Protein AF-A0A132BDP1-F1 (afdb_monomer)

Radius of gyration: 21.37 Å; Cα contacts (8 Å, |Δi|>4): 222; chains: 1; bounding box: 38×37×86 Å

Secondary structure (DSSP, 8-state):
-----------PPPPPP-S------EEETTTTEEEBTTEEE-TTT--EEE--S-EEE---SEEEEEEETT--TTT---EEEEEESS-HHHHHHHHHHHHHHTTPPEEEEEEETTEEEEEE-S--PPPTTS--HHHHHHHHHHHGGGS--

pLDDT: mean 75.73, std 18.81, range [32.19, 97.38]

Nearest PDB structures (foldseek):
  1kh0-assembly2_B  TM=3.864E-01  e=4.974E-01  Finegoldia magna ATCC 29328
  3kq4-assembly1_A  TM=3.105E-01  e=1.480E+00  Homo sapiens
  2pmv-assembly3_C  TM=3.217E-01  e=2.997E+00  Homo sapiens
  4nf5-assembly1_B  TM=2.780E-01  e=1.578E+00  Rattus norvegicus
  5vii-assembly1_B  TM=3.632E-01  e=6.472E+00  Rattus norvegicus

Solvent-accessible surface area (backbone atoms only — not comparable to full-atom values): 9223 Å² 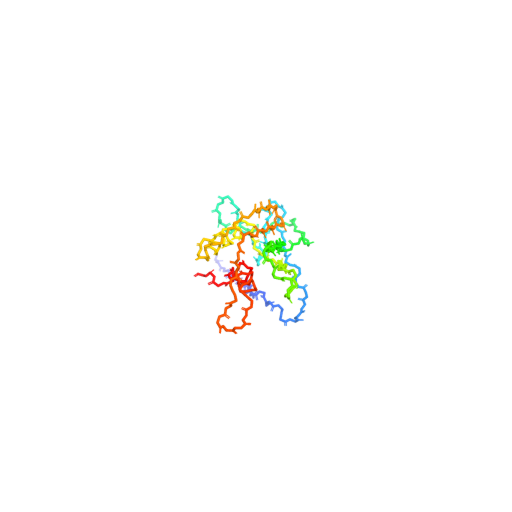total; per-residue (Å²): 134,87,89,86,82,83,82,78,80,79,81,72,76,80,78,79,81,85,75,82,68,87,75,74,42,40,28,31,64,89,72,72,32,62,39,57,98,60,24,27,60,37,87,88,77,70,45,81,39,76,52,66,92,62,60,48,85,66,75,54,38,27,37,39,39,39,36,41,74,59,44,51,88,88,80,46,81,44,68,46,77,51,70,40,76,54,60,53,67,60,50,51,51,49,33,52,49,47,34,61,76,71,68,58,43,78,71,44,77,49,78,49,92,53,34,39,39,40,32,31,61,47,84,61,63,70,40,97,86,77,46,55,27,57,60,54,52,52,44,44,48,68,56,46,71,79,71,75,126

Organism: Mollisia scopiformis (NCBI:txid149040)

Structure (mmCIF, N/CA/C/O backbone):
data_AF-A0A132BDP1-F1
#
_entry.id   AF-A0A132BDP1-F1
#
loop_
_atom_site.group_PDB
_atom_site.id
_atom_site.type_symbol
_atom_site.label_atom_id
_atom_site.label_alt_id
_atom_site.label_comp_id
_atom_site.label_asym_id
_atom_site.label_entity_id
_atom_site.label_seq_id
_atom_site.pdbx_PDB_ins_code
_atom_site.Cartn_x
_atom_site.Cartn_y
_atom_site.Cartn_z
_atom_site.occupancy
_atom_site.B_iso_or_equiv
_atom_site.auth_seq_id
_atom_site.auth_comp_id
_atom_site.auth_asym_id
_atom_site.auth_atom_id
_atom_site.pdbx_PDB_model_num
ATOM 1 N N . MET A 1 1 ? -15.227 -22.737 60.871 1.00 37.72 1 MET A N 1
ATOM 2 C CA . MET A 1 1 ? -14.263 -23.673 60.256 1.00 37.72 1 MET A CA 1
ATOM 3 C C . MET A 1 1 ? -14.575 -23.734 58.775 1.00 37.72 1 MET A C 1
ATOM 5 O O . MET A 1 1 ? -15.740 -23.875 58.430 1.00 37.72 1 MET A O 1
ATOM 9 N N . ALA A 1 2 ? -13.558 -23.472 57.960 1.00 37.78 2 ALA A N 1
ATOM 10 C CA . ALA A 1 2 ? -13.594 -23.417 56.503 1.00 37.78 2 ALA A CA 1
ATOM 11 C C . ALA A 1 2 ? -13.892 -24.797 55.884 1.00 37.78 2 ALA A C 1
ATOM 13 O O . ALA A 1 2 ? -13.577 -25.799 56.516 1.00 37.78 2 ALA A O 1
ATOM 14 N N . ASP A 1 3 ? -14.432 -24.853 54.661 1.00 32.19 3 ASP A N 1
ATOM 15 C CA . ASP A 1 3 ? -13.565 -25.141 53.512 1.00 32.19 3 ASP A CA 1
ATOM 16 C C . ASP A 1 3 ? -14.209 -24.800 52.159 1.00 32.19 3 ASP A C 1
ATOM 18 O O . ASP A 1 3 ? -15.418 -24.906 51.957 1.00 32.19 3 ASP A O 1
ATOM 22 N N . ILE A 1 4 ? -13.352 -24.343 51.252 1.00 41.50 4 ILE A N 1
ATOM 23 C CA . ILE A 1 4 ? -13.620 -23.849 49.904 1.00 41.50 4 ILE A CA 1
ATOM 24 C C . ILE A 1 4 ? -13.246 -24.975 48.940 1.00 41.50 4 ILE A C 1
ATOM 26 O O . ILE A 1 4 ? -12.106 -25.423 48.953 1.00 41.50 4 ILE A O 1
ATOM 30 N N . SER A 1 5 ? -14.131 -25.373 48.024 1.00 39.84 5 SER A N 1
ATOM 31 C CA . SER A 1 5 ? -13.691 -26.06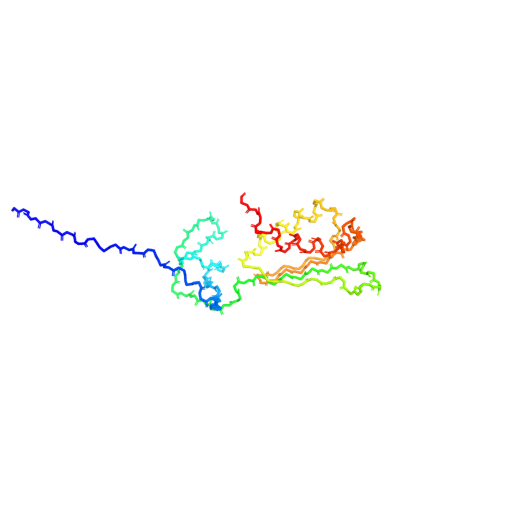2 46.803 1.00 39.84 5 SER A CA 1
ATOM 32 C C . SER A 1 5 ? -14.199 -25.314 45.575 1.00 39.84 5 SER A C 1
ATOM 34 O O . SER A 1 5 ? -15.338 -25.432 45.138 1.00 39.84 5 SER A O 1
ATOM 36 N N . LYS A 1 6 ? -13.307 -24.467 45.052 1.00 37.38 6 LYS A N 1
ATOM 37 C CA . LYS A 1 6 ? -13.398 -23.866 43.724 1.00 37.38 6 LYS A CA 1
ATOM 38 C C . LYS A 1 6 ? -13.198 -24.980 42.700 1.00 37.38 6 LYS A C 1
ATOM 40 O O . LYS A 1 6 ? -12.114 -25.554 42.636 1.00 37.38 6 LYS A O 1
ATOM 45 N N . THR A 1 7 ? -14.206 -25.263 41.888 1.00 34.66 7 THR A N 1
ATOM 46 C CA . THR A 1 7 ? -14.024 -26.043 40.662 1.00 34.66 7 THR A CA 1
ATOM 47 C C . THR A 1 7 ? -13.576 -25.067 39.579 1.00 34.66 7 THR A C 1
ATOM 49 O O . THR A 1 7 ? -14.329 -24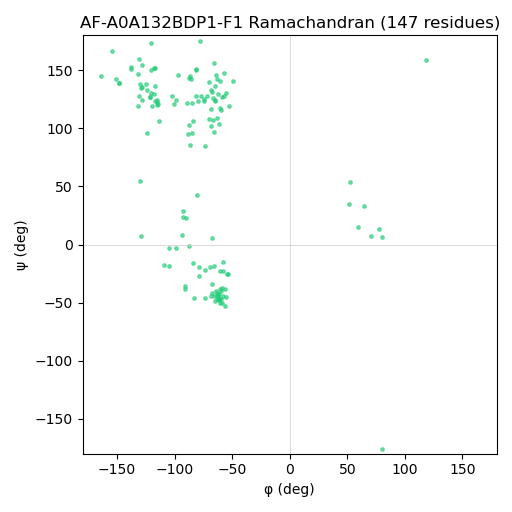.200 39.148 1.00 34.66 7 THR A O 1
ATOM 52 N N . SER A 1 8 ? -12.296 -25.133 39.226 1.00 34.59 8 SER A N 1
ATOM 53 C CA . SER A 1 8 ? -11.692 -24.336 38.165 1.00 34.59 8 SER A CA 1
ATOM 54 C C . SER A 1 8 ? -12.205 -24.817 36.810 1.00 34.59 8 SER A C 1
ATOM 56 O O . SER A 1 8 ? -11.817 -25.893 36.350 1.00 34.59 8 SER A O 1
ATOM 58 N N . GLU A 1 9 ? -13.058 -24.027 36.162 1.00 35.25 9 GLU A N 1
ATOM 59 C CA . GLU A 1 9 ? -13.350 -24.194 34.742 1.00 35.25 9 GLU A CA 1
ATOM 60 C C . GLU A 1 9 ? -12.090 -23.863 33.938 1.00 35.25 9 GLU A C 1
ATOM 62 O O . GLU A 1 9 ? -11.652 -22.716 33.831 1.00 35.25 9 GLU A O 1
ATOM 67 N N . SER A 1 10 ? -11.477 -24.916 33.403 1.00 33.78 10 SER A N 1
ATOM 68 C CA . SER A 1 10 ? -10.436 -24.836 32.390 1.00 33.78 10 SER A CA 1
ATOM 69 C C . SER A 1 10 ? -11.019 -24.171 31.141 1.00 33.78 10 SER A C 1
ATOM 71 O O . SER A 1 10 ? -11.782 -24.788 30.394 1.00 33.78 10 SER A O 1
ATOM 73 N N . LYS A 1 11 ? -10.680 -22.897 30.917 1.00 39.44 11 LYS A N 1
ATOM 74 C CA . LYS A 1 11 ? -10.889 -22.225 29.632 1.00 39.44 11 LYS A CA 1
ATOM 75 C C . LYS A 1 11 ? -9.982 -22.897 28.601 1.00 39.44 11 LYS A C 1
ATOM 77 O O . LYS A 1 11 ? -8.802 -22.573 28.506 1.00 39.44 11 LYS A O 1
ATOM 82 N N . ASN A 1 12 ? -10.536 -23.838 27.842 1.00 35.91 12 ASN A N 1
ATOM 83 C CA . ASN A 1 12 ? -9.915 -24.288 26.601 1.00 35.91 12 ASN A CA 1
ATOM 84 C C . ASN A 1 12 ? -9.736 -23.065 25.683 1.00 35.91 12 ASN A C 1
ATOM 86 O O . ASN A 1 12 ? -10.724 -22.362 25.451 1.00 35.91 12 ASN A O 1
ATOM 90 N N . PRO A 1 13 ? -8.533 -22.795 25.144 1.00 38.78 13 PRO A N 1
ATOM 91 C CA . PRO A 1 13 ? -8.396 -21.809 24.084 1.00 38.78 13 PRO A CA 1
ATOM 92 C C . PRO A 1 13 ? -9.211 -22.299 22.884 1.00 38.78 13 PRO A C 1
ATOM 94 O O . PRO A 1 13 ? -9.134 -23.472 22.505 1.00 38.78 13 PRO A O 1
ATOM 97 N N . ALA A 1 14 ? -10.055 -21.419 22.344 1.00 42.19 14 ALA A N 1
ATOM 98 C CA . ALA A 1 14 ? -10.897 -21.719 21.199 1.00 42.19 14 ALA A CA 1
ATOM 99 C C . ALA A 1 14 ? -10.025 -22.275 20.063 1.00 42.19 14 ALA A C 1
ATOM 101 O O . ALA A 1 14 ? -9.094 -21.621 19.597 1.00 42.19 14 ALA A O 1
ATOM 102 N N . LYS A 1 15 ? -10.299 -23.516 19.646 1.00 39.41 15 LYS A N 1
ATOM 103 C CA . LYS A 1 15 ? -9.699 -24.094 18.443 1.00 39.41 15 LYS A CA 1
ATOM 104 C C . LYS A 1 15 ? -10.112 -23.227 17.260 1.00 39.41 15 LYS A C 1
ATOM 106 O O . LYS A 1 15 ? -11.301 -23.161 16.962 1.00 39.41 15 LYS A O 1
ATOM 111 N N . VAL A 1 16 ? -9.139 -22.616 16.591 1.00 47.78 16 VAL A N 1
ATOM 112 C CA . VAL A 1 16 ? -9.336 -22.000 15.276 1.00 47.78 16 VAL A CA 1
ATOM 113 C C . VAL A 1 16 ? -9.797 -23.110 14.319 1.00 47.78 16 VAL A C 1
ATOM 115 O O . VAL A 1 16 ? -9.056 -24.083 14.141 1.00 47.78 16 VAL A O 1
ATOM 118 N N . PRO A 1 17 ? -11.021 -23.054 13.762 1.00 44.62 17 PRO A N 1
ATOM 119 C CA . PRO A 1 17 ? -11.490 -24.056 12.814 1.00 44.62 17 PRO A CA 1
ATOM 120 C C . PRO A 1 17 ? -10.640 -23.991 11.541 1.00 44.62 17 PRO A C 1
ATOM 122 O O . PRO A 1 17 ? -10.503 -22.944 10.923 1.00 44.62 17 PRO A O 1
ATOM 125 N N . THR A 1 18 ? -10.036 -25.111 11.151 1.00 49.59 18 THR A N 1
ATOM 126 C CA . THR A 1 18 ? -9.213 -25.247 9.936 1.00 49.59 18 THR A CA 1
ATOM 127 C C . THR A 1 18 ? -10.033 -25.722 8.729 1.00 49.59 18 THR A C 1
ATOM 129 O O . THR A 1 18 ? -9.494 -26.323 7.802 1.00 49.59 18 THR A O 1
ATOM 132 N N . ASP A 1 19 ? -11.349 -25.493 8.727 1.00 44.31 19 ASP A N 1
ATOM 133 C CA . ASP A 1 19 ? -12.312 -26.110 7.804 1.00 44.31 19 ASP A CA 1
ATOM 134 C C . ASP A 1 19 ? -12.539 -25.325 6.503 1.00 44.31 19 ASP A C 1
ATOM 136 O O . ASP A 1 19 ? -13.575 -25.476 5.860 1.00 44.31 19 ASP A O 1
ATOM 140 N N . GLY A 1 20 ? -11.584 -24.483 6.095 1.00 45.53 20 GLY A N 1
ATOM 141 C CA . GLY A 1 20 ? -11.674 -23.730 4.839 1.00 45.53 20 GLY A CA 1
ATOM 142 C C . GLY A 1 20 ? -12.899 -22.810 4.744 1.00 45.53 20 GLY A C 1
ATOM 143 O O . GLY A 1 20 ? -13.243 -22.371 3.645 1.00 45.53 20 GLY A O 1
ATOM 144 N N . SER A 1 21 ? -13.571 -22.531 5.865 1.00 42.41 21 SER A N 1
ATOM 145 C CA . SER A 1 21 ? -14.712 -21.629 5.914 1.00 42.41 21 SER A CA 1
ATOM 146 C C . SER A 1 21 ? -14.261 -20.182 5.688 1.00 42.41 21 SER A C 1
ATOM 148 O O . SER A 1 21 ? -13.199 -19.739 6.130 1.00 42.41 21 SER A O 1
ATOM 150 N N . PHE A 1 22 ? -15.060 -19.428 4.931 1.00 44.31 22 PHE A N 1
ATOM 151 C CA . PHE A 1 22 ? -14.807 -18.014 4.678 1.00 44.31 22 PHE A CA 1
ATOM 152 C C . PHE A 1 22 ? -14.997 -17.222 5.977 1.00 44.31 22 PHE A C 1
ATOM 154 O O . PHE A 1 22 ? -16.121 -16.940 6.393 1.00 44.31 22 PHE A O 1
ATOM 161 N N . HIS A 1 23 ? -13.892 -16.854 6.621 1.00 50.44 23 HIS A N 1
ATOM 162 C CA . HIS A 1 23 ? -13.896 -15.931 7.747 1.00 50.44 23 HIS A CA 1
ATOM 163 C C . HIS A 1 23 ? -13.875 -14.496 7.220 1.00 50.44 23 HIS A C 1
ATOM 165 O O . HIS A 1 23 ? -12.814 -13.941 6.929 1.00 50.44 23 HIS A O 1
ATOM 171 N N . SER A 1 24 ? -15.046 -13.864 7.100 1.00 54.69 24 SER A N 1
ATOM 172 C CA . SER A 1 24 ? -15.078 -12.405 7.016 1.00 54.69 24 SER A CA 1
ATOM 173 C C . SER A 1 24 ? -14.532 -11.872 8.339 1.00 54.69 24 SER A C 1
ATOM 175 O O . SER A 1 24 ? -15.189 -12.032 9.368 1.00 54.69 24 SER A O 1
ATOM 177 N N . GLY A 1 25 ? -13.322 -11.307 8.326 1.00 61.88 25 GLY A N 1
ATOM 178 C CA . GLY A 1 25 ? -12.731 -10.698 9.516 1.00 61.88 25 GLY A CA 1
ATOM 179 C C . GLY A 1 25 ? -13.719 -9.742 10.186 1.00 61.88 25 GLY A C 1
ATOM 180 O O . GLY A 1 25 ? -14.487 -9.048 9.514 1.00 61.88 25 GLY A O 1
ATOM 181 N N . VAL A 1 26 ? -13.728 -9.755 11.511 1.00 73.94 26 VAL A N 1
ATOM 182 C CA . VAL A 1 26 ? -14.642 -8.953 12.322 1.00 73.94 26 VAL A CA 1
ATOM 183 C C . VAL A 1 26 ? -14.009 -7.583 12.561 1.00 73.94 26 VAL A C 1
ATOM 185 O O . VAL A 1 26 ? -12.790 -7.500 12.670 1.00 73.94 26 VAL A O 1
ATOM 188 N N . TRP A 1 27 ? -14.793 -6.506 12.588 1.00 73.75 27 TRP A N 1
ATOM 189 C CA . TRP A 1 27 ? -14.289 -5.139 12.775 1.00 73.75 27 TRP A CA 1
ATOM 190 C C . TRP A 1 27 ? -14.964 -4.448 13.952 1.00 73.75 27 TRP A C 1
ATOM 192 O O . TRP A 1 27 ? -16.179 -4.550 14.109 1.00 73.75 27 TRP A O 1
ATOM 202 N N . ASP A 1 28 ? -14.170 -3.730 14.746 1.00 76.75 28 ASP A N 1
ATOM 203 C CA . ASP A 1 28 ? -14.669 -2.879 15.821 1.00 76.75 28 ASP A CA 1
ATOM 204 C C . ASP A 1 28 ? -15.160 -1.560 15.218 1.00 76.75 28 ASP A C 1
ATOM 206 O O . ASP A 1 28 ? -14.421 -0.877 14.495 1.00 76.75 28 ASP A O 1
ATOM 210 N N . TYR A 1 29 ? -16.426 -1.227 15.481 1.00 70.12 29 TYR A N 1
ATOM 211 C CA . TYR A 1 29 ? -17.084 -0.077 14.870 1.00 70.12 29 TYR A CA 1
ATOM 212 C C . TYR A 1 29 ? -16.512 1.266 15.325 1.00 70.12 29 TYR A C 1
ATOM 214 O O . TYR A 1 29 ? -16.312 2.164 14.501 1.00 70.12 29 TYR A O 1
ATOM 222 N N . GLU A 1 30 ? -16.225 1.404 16.618 1.00 76.00 30 GLU A N 1
ATOM 223 C CA . GLU A 1 30 ? -15.741 2.660 17.193 1.00 76.00 30 GLU A CA 1
ATOM 224 C C . GLU A 1 30 ? -14.284 2.902 16.797 1.00 76.00 30 GLU A C 1
ATOM 226 O O . GLU A 1 30 ? -13.923 3.996 16.356 1.00 76.00 30 GLU A O 1
ATOM 231 N N . ALA A 1 31 ? -13.452 1.868 16.914 1.00 74.25 31 ALA A N 1
ATOM 232 C CA . ALA A 1 31 ? -12.028 1.973 16.645 1.00 74.25 31 ALA A CA 1
ATOM 233 C C . ALA A 1 31 ? -11.691 1.945 15.154 1.00 74.25 31 ALA A C 1
ATOM 235 O O . ALA A 1 31 ? -10.608 2.392 14.775 1.00 74.25 31 ALA A O 1
ATOM 236 N N . LYS A 1 32 ? -12.599 1.441 14.303 1.00 71.69 32 LYS A N 1
ATOM 237 C CA . LYS A 1 32 ? -12.355 1.215 12.869 1.00 71.69 32 LYS A CA 1
ATOM 238 C C . LYS A 1 32 ? -11.087 0.385 12.676 1.00 71.69 32 LYS A C 1
ATOM 240 O O . LYS A 1 32 ? -10.143 0.793 11.986 1.00 71.69 32 LYS A O 1
ATOM 245 N N . ARG A 1 33 ? -11.051 -0.767 13.344 1.00 73.25 33 ARG A N 1
ATOM 246 C CA . ARG A 1 33 ? -9.912 -1.687 13.337 1.00 73.25 33 ARG A CA 1
ATOM 247 C C . ARG A 1 33 ? -10.379 -3.136 13.224 1.00 73.25 33 ARG A C 1
ATOM 249 O O . ARG A 1 33 ? -11.480 -3.456 13.682 1.00 73.25 33 ARG A O 1
ATOM 256 N N . PRO A 1 34 ? -9.553 -4.014 12.630 1.00 73.19 34 PRO A N 1
ATOM 257 C CA . PRO A 1 34 ? -9.823 -5.440 12.645 1.00 73.19 34 PRO A CA 1
ATOM 258 C C . PRO A 1 34 ? -9.800 -5.969 14.081 1.00 73.19 34 PRO A C 1
ATOM 260 O O . PRO A 1 34 ? -8.979 -5.561 14.902 1.00 73.19 34 PRO A O 1
ATOM 263 N N . VAL A 1 35 ? -10.706 -6.900 14.355 1.00 76.06 35 VAL A N 1
ATOM 264 C CA . VAL A 1 35 ? -10.805 -7.642 15.605 1.00 76.06 35 VAL A CA 1
ATOM 265 C C . VAL A 1 35 ? -10.189 -9.018 15.392 1.00 76.06 35 VAL A C 1
ATOM 267 O O . VAL A 1 35 ? -10.645 -9.788 14.545 1.00 76.06 35 VAL A O 1
ATOM 270 N N . VAL A 1 36 ? -9.168 -9.332 16.183 1.00 72.94 36 VAL A N 1
ATOM 271 C CA . VAL A 1 36 ? -8.479 -10.627 16.218 1.00 72.94 36 VAL A CA 1
ATOM 272 C C . VAL A 1 36 ? -8.600 -11.173 17.637 1.00 72.94 36 VAL A C 1
ATOM 274 O O . VAL A 1 36 ? -8.322 -10.462 18.599 1.00 72.94 36 VAL A O 1
ATOM 277 N N . ASP A 1 37 ? -9.089 -12.405 17.784 1.00 75.88 37 ASP A N 1
ATOM 278 C CA . ASP A 1 37 ? -9.326 -13.052 19.087 1.00 75.88 37 ASP A CA 1
ATOM 279 C C . ASP A 1 37 ? -10.157 -12.210 20.079 1.00 75.88 37 ASP A C 1
ATOM 281 O O . ASP A 1 37 ? -9.949 -12.237 21.292 1.00 75.88 37 ASP A O 1
ATOM 285 N N . GLY A 1 38 ? -11.120 -11.441 19.558 1.00 77.44 38 GLY A N 1
ATOM 286 C CA . GLY A 1 38 ? -11.989 -10.574 20.359 1.00 77.44 38 GLY A CA 1
ATOM 287 C C . GLY A 1 38 ? -11.339 -9.265 20.816 1.00 77.44 38 GLY A C 1
ATOM 288 O O . GLY A 1 38 ? -11.901 -8.591 21.676 1.00 77.44 38 GLY A O 1
ATOM 289 N N . LYS A 1 39 ? -10.183 -8.890 20.256 1.00 82.25 39 LYS A N 1
ATOM 290 C CA . LYS A 1 39 ? -9.454 -7.657 20.579 1.00 82.25 39 LYS A CA 1
ATOM 291 C C . LYS A 1 39 ? -9.114 -6.844 19.338 1.00 82.25 39 LYS A C 1
ATOM 293 O O . LYS A 1 39 ? -8.968 -7.407 18.259 1.00 82.25 39 LYS A O 1
ATOM 298 N N . PHE A 1 40 ? -8.939 -5.539 19.499 1.00 81.56 40 PHE A N 1
ATOM 299 C CA . PHE A 1 40 ? -8.439 -4.633 18.463 1.00 81.56 40 PHE A CA 1
ATOM 300 C C . PHE A 1 40 ? -7.306 -3.756 19.018 1.00 81.56 40 PHE A C 1
ATOM 302 O O . PHE A 1 40 ? -7.174 -3.589 20.229 1.00 81.56 40 PHE A O 1
ATOM 309 N N . GLU A 1 41 ? -6.486 -3.192 18.136 1.00 80.81 41 GLU A N 1
ATOM 310 C CA . GLU A 1 41 ? -5.441 -2.224 18.493 1.00 80.81 41 GLU A CA 1
ATOM 311 C C . GLU A 1 41 ? -6.024 -0.805 18.557 1.00 80.81 41 GLU A C 1
ATOM 313 O O . GLU A 1 41 ? -6.573 -0.318 17.568 1.00 80.81 41 GLU A O 1
ATOM 318 N N . ASP A 1 42 ? -5.922 -0.128 19.702 1.00 79.75 42 ASP A N 1
ATOM 319 C CA . ASP A 1 42 ? -6.355 1.263 19.834 1.00 79.75 42 ASP A CA 1
ATOM 320 C C . ASP A 1 42 ? -5.489 2.175 18.943 1.00 79.75 42 ASP A C 1
ATOM 322 O O . ASP A 1 42 ? -4.270 2.215 19.110 1.00 79.75 42 ASP A O 1
ATOM 326 N N . PRO A 1 43 ? -6.082 2.949 18.018 1.00 71.69 43 PRO A N 1
ATOM 327 C CA . PRO A 1 43 ? -5.316 3.758 17.073 1.00 71.69 43 PRO A CA 1
ATOM 328 C C . PRO A 1 43 ? -4.578 4.949 17.704 1.00 71.69 43 PRO A C 1
ATOM 330 O O . PRO A 1 43 ? -3.675 5.500 17.080 1.00 71.69 43 PRO A O 1
ATOM 333 N N . LEU A 1 44 ? -4.972 5.386 18.900 1.00 78.56 44 LEU A N 1
ATOM 334 C CA . LEU A 1 44 ? -4.360 6.503 19.617 1.00 78.56 44 LEU A CA 1
ATOM 335 C C . LEU A 1 44 ? -3.235 6.037 20.539 1.00 78.56 44 LEU A C 1
ATOM 337 O O . LEU A 1 44 ? -2.266 6.771 20.724 1.00 78.56 44 LEU A O 1
ATOM 341 N N . THR A 1 45 ? -3.376 4.856 21.146 1.00 81.75 45 THR A N 1
ATOM 342 C CA . THR A 1 45 ? -2.419 4.368 22.153 1.00 81.75 45 THR A CA 1
ATOM 343 C C . THR A 1 45 ? -1.558 3.200 21.683 1.00 81.75 45 THR A C 1
ATOM 345 O O . THR A 1 45 ? -0.529 2.942 22.301 1.00 81.75 45 THR A O 1
ATOM 348 N N . GLY A 1 46 ? -1.950 2.495 20.619 1.00 76.06 46 GLY A N 1
ATOM 349 C CA . GLY A 1 46 ? -1.312 1.252 20.169 1.00 76.06 46 GLY A CA 1
ATOM 350 C C . GLY A 1 46 ? -1.555 0.060 21.104 1.00 76.06 46 GLY A C 1
ATOM 351 O O . GLY A 1 46 ? -0.951 -0.996 20.941 1.00 76.06 46 GLY A O 1
ATOM 352 N N . GLU A 1 47 ? -2.410 0.205 22.121 1.00 83.44 47 GLU A N 1
ATOM 353 C CA . GLU A 1 47 ? -2.692 -0.862 23.083 1.00 83.44 47 GLU A CA 1
ATOM 354 C C . GLU A 1 47 ? -3.807 -1.785 22.586 1.00 83.44 47 GLU A C 1
ATOM 356 O O . GLU A 1 47 ? -4.790 -1.338 21.996 1.00 83.44 47 GLU A O 1
ATOM 361 N N . LEU A 1 48 ? -3.707 -3.077 22.900 1.00 81.44 48 LEU A N 1
ATOM 362 C CA . LEU A 1 48 ? -4.778 -4.032 22.623 1.00 81.44 48 LEU A CA 1
ATOM 363 C C . LEU A 1 48 ? -5.940 -3.843 23.603 1.00 81.44 48 LEU A C 1
ATOM 365 O O . LEU A 1 48 ? -5.764 -3.960 24.819 1.00 81.44 48 LEU A O 1
ATOM 369 N N . ARG A 1 49 ? -7.140 -3.617 23.070 1.00 85.19 49 ARG A N 1
ATOM 370 C CA . ARG A 1 49 ? -8.386 -3.478 23.830 1.00 85.19 49 ARG A CA 1
ATOM 371 C C . ARG A 1 49 ? -9.401 -4.531 23.418 1.00 85.19 49 ARG A C 1
ATOM 373 O O . ARG A 1 49 ? -9.403 -4.991 22.280 1.00 85.19 49 ARG A O 1
ATOM 380 N N . ASP A 1 50 ? -10.260 -4.914 24.355 1.00 87.25 50 ASP A N 1
ATOM 381 C CA . ASP A 1 50 ? -11.352 -5.843 24.074 1.00 87.25 50 ASP A CA 1
ATOM 382 C C . ASP A 1 50 ? -12.376 -5.181 23.143 1.00 87.25 50 ASP A C 1
ATOM 384 O O . ASP A 1 50 ? -12.817 -4.052 23.383 1.00 87.25 50 ASP A O 1
ATOM 388 N N . ALA A 1 51 ? -12.753 -5.893 22.082 1.00 78.31 51 ALA A N 1
ATOM 389 C CA . ALA A 1 51 ? -13.768 -5.443 21.143 1.00 78.31 51 ALA A CA 1
ATOM 390 C C . ALA A 1 51 ? -15.139 -5.432 21.824 1.00 78.31 51 ALA A C 1
ATOM 392 O O . ALA A 1 51 ? -15.535 -6.396 22.490 1.00 78.31 51 ALA A O 1
ATOM 393 N N . LYS A 1 52 ? -15.885 -4.339 21.652 1.00 77.44 52 LYS A N 1
ATOM 394 C CA . LYS A 1 52 ? -17.254 -4.246 22.179 1.00 77.44 52 LYS A CA 1
ATOM 395 C C . LYS A 1 52 ? -18.229 -5.009 21.276 1.00 77.44 52 LYS A C 1
ATOM 397 O O . LYS A 1 52 ? -17.858 -5.543 20.234 1.00 77.44 52 LYS A O 1
ATOM 402 N N . SER A 1 53 ? -19.493 -5.087 21.691 1.00 65.75 53 SER A N 1
ATOM 403 C CA . SER A 1 53 ? -20.545 -5.857 21.010 1.00 65.75 53 SER A CA 1
ATOM 404 C C . SER A 1 53 ? -20.920 -5.346 19.615 1.00 65.75 53 SER A C 1
ATOM 406 O O . SER A 1 53 ? -21.540 -6.082 18.851 1.00 65.75 53 SER A O 1
ATOM 408 N N . GLU A 1 54 ? -20.586 -4.101 19.276 1.00 66.75 54 GLU A N 1
ATOM 409 C CA . GLU A 1 54 ? -20.900 -3.510 17.972 1.00 66.75 54 GLU A CA 1
ATOM 410 C C . GLU A 1 54 ? -19.805 -3.850 16.960 1.00 66.75 54 GLU A C 1
ATOM 412 O O . GLU A 1 54 ? -18.839 -3.116 16.756 1.00 66.75 54 GLU A O 1
ATOM 417 N N . GLN A 1 55 ? -19.972 -5.019 16.349 1.00 68.94 55 GLN A N 1
ATOM 418 C CA . GLN A 1 55 ? -19.088 -5.562 15.330 1.00 68.94 55 GLN A CA 1
ATOM 419 C C . GLN A 1 55 ? -19.860 -5.715 14.022 1.00 68.94 55 GLN A C 1
ATOM 421 O O . GLN A 1 55 ? -20.997 -6.189 14.024 1.00 68.94 55 GLN A O 1
ATOM 426 N N . TYR A 1 56 ? -19.256 -5.331 12.899 1.00 63.81 56 TYR A N 1
ATOM 427 C CA . TYR A 1 56 ? -19.870 -5.498 11.581 1.00 63.81 56 TYR A CA 1
ATOM 428 C C . TYR A 1 56 ? -19.046 -6.411 10.676 1.00 63.81 56 TYR A C 1
ATOM 430 O O . TYR A 1 56 ? -17.821 -6.511 10.776 1.00 63.81 56 TYR A O 1
ATOM 438 N N . SER A 1 57 ? -19.743 -7.077 9.758 1.00 56.69 57 SER A N 1
ATOM 439 C CA . SER A 1 57 ? -19.134 -7.880 8.704 1.00 56.69 57 SER A CA 1
ATOM 440 C C . SER A 1 57 ? -18.831 -6.989 7.489 1.00 56.69 57 SER A C 1
ATOM 442 O O . SER A 1 57 ? -19.735 -6.677 6.718 1.00 56.69 57 SER A O 1
ATOM 444 N N . GLY A 1 58 ? -17.563 -6.598 7.302 1.00 53.72 58 GLY A N 1
ATOM 445 C CA . GLY A 1 58 ? -17.034 -6.053 6.034 1.00 53.72 58 GLY A CA 1
ATOM 446 C C . GLY A 1 58 ? -16.490 -4.605 6.043 1.00 53.72 58 GLY A C 1
ATOM 447 O O . GLY A 1 58 ? -16.905 -3.824 6.881 1.00 53.72 58 GLY A O 1
ATOM 448 N N . PRO A 1 59 ? -15.623 -4.206 5.083 1.00 52.41 59 PRO A N 1
ATOM 449 C CA . PRO A 1 59 ? -14.627 -5.054 4.459 1.00 52.41 59 PRO A CA 1
ATOM 450 C C . PRO A 1 59 ? -13.454 -5.216 5.444 1.00 52.41 59 PRO A C 1
ATOM 452 O O . PRO A 1 59 ? -12.911 -4.225 5.932 1.00 52.41 59 PRO A O 1
ATOM 455 N N . PRO A 1 60 ? -13.030 -6.456 5.734 1.00 64.19 60 PRO A N 1
ATOM 456 C CA . PRO A 1 60 ? -11.936 -6.732 6.656 1.00 64.19 60 PRO A CA 1
ATOM 457 C C . PRO A 1 60 ? -10.561 -6.269 6.147 1.00 64.19 60 PRO A C 1
ATOM 459 O O . PRO A 1 60 ? -9.552 -6.589 6.767 1.00 64.19 60 PRO A O 1
ATOM 462 N N . SER A 1 61 ? -10.514 -5.572 5.007 1.00 75.50 61 SER A N 1
ATOM 463 C CA . SER A 1 61 ? -9.329 -5.312 4.210 1.00 75.50 61 SER A CA 1
ATOM 464 C C . SER A 1 61 ? -9.416 -3.995 3.434 1.00 75.50 61 SER A C 1
ATOM 466 O O . SER A 1 61 ? -10.465 -3.624 2.910 1.00 75.50 61 SER A O 1
ATOM 468 N N . VAL A 1 62 ? -8.285 -3.300 3.348 1.00 83.62 62 VAL A N 1
ATOM 469 C CA . VAL A 1 62 ? -8.079 -2.100 2.532 1.00 83.62 62 VAL A CA 1
ATOM 470 C C . VAL A 1 62 ? -7.803 -2.532 1.095 1.00 83.62 62 VAL A C 1
ATOM 472 O O . VAL A 1 62 ? -6.923 -3.364 0.863 1.00 83.62 62 VAL A O 1
ATOM 475 N N . ASP A 1 63 ? -8.552 -1.981 0.139 1.00 91.19 63 ASP A N 1
ATOM 476 C CA . ASP A 1 63 ? -8.336 -2.190 -1.297 1.00 91.19 63 ASP A CA 1
ATOM 477 C C . ASP A 1 63 ? -7.105 -1.400 -1.750 1.00 91.19 63 ASP A C 1
ATOM 479 O O . ASP A 1 63 ? -7.015 -0.196 -1.533 1.00 91.19 63 ASP A O 1
ATOM 483 N N . ILE A 1 64 ? -6.142 -2.069 -2.365 1.00 94.12 64 ILE A N 1
ATOM 484 C CA . ILE A 1 64 ? -4.894 -1.486 -2.843 1.00 94.12 64 ILE A CA 1
ATOM 485 C C . ILE A 1 64 ? -4.882 -1.614 -4.359 1.00 94.12 64 ILE A C 1
ATOM 487 O O . ILE A 1 64 ? -4.904 -2.725 -4.891 1.00 94.12 64 ILE A O 1
ATOM 491 N N . VAL A 1 65 ? -4.804 -0.478 -5.041 1.00 96.25 65 VAL A N 1
ATOM 492 C CA . VAL A 1 65 ? -4.646 -0.375 -6.492 1.00 96.25 65 VAL A CA 1
ATOM 493 C C . VAL A 1 65 ? -3.301 0.278 -6.775 1.00 96.25 65 VAL A C 1
ATOM 495 O O . VAL A 1 65 ? -3.029 1.372 -6.289 1.00 96.25 65 VAL A O 1
ATOM 498 N N . ILE A 1 66 ? -2.458 -0.385 -7.556 1.00 96.56 66 ILE A N 1
ATOM 499 C CA . ILE A 1 66 ? -1.142 0.104 -7.966 1.00 96.56 66 ILE A CA 1
ATOM 500 C C . ILE A 1 66 ? -1.141 0.167 -9.485 1.00 96.56 66 ILE A C 1
ATOM 502 O O . ILE A 1 66 ? -1.538 -0.795 -10.141 1.00 96.56 66 ILE A O 1
ATOM 506 N N . MET A 1 67 ? -0.722 1.294 -10.043 1.00 95.00 67 MET A N 1
ATOM 507 C CA . MET A 1 67 ? -0.667 1.515 -11.483 1.00 95.00 67 MET A CA 1
ATOM 508 C C . MET A 1 67 ? 0.691 2.083 -11.868 1.00 95.00 67 MET A C 1
ATOM 510 O O . MET A 1 67 ? 1.246 2.880 -11.115 1.00 95.00 67 MET A O 1
ATOM 514 N N . ASN A 1 68 ? 1.192 1.735 -13.049 1.00 93.12 68 ASN A N 1
ATOM 515 C CA . ASN A 1 68 ? 2.315 2.434 -13.666 1.00 93.12 68 ASN A CA 1
ATOM 516 C C . ASN A 1 68 ? 1.881 3.063 -14.993 1.00 93.12 68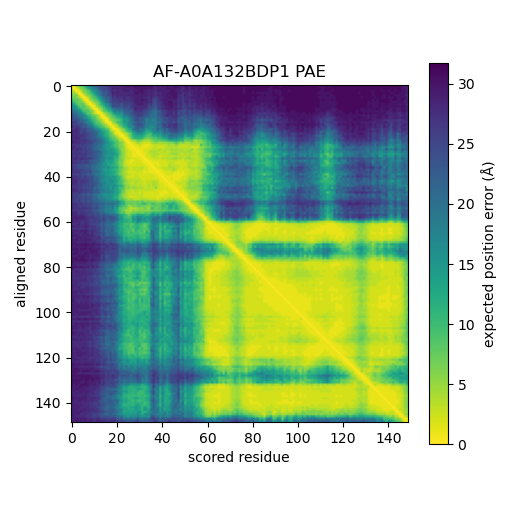 ASN A C 1
ATOM 518 O O . ASN A 1 68 ? 1.285 2.399 -15.840 1.00 93.12 68 ASN A O 1
ATOM 522 N N . LEU A 1 69 ? 2.177 4.352 -15.173 1.00 90.69 69 LEU A N 1
ATOM 523 C CA . LEU A 1 69 ? 1.841 5.082 -16.398 1.00 90.69 69 LEU A CA 1
ATOM 524 C C . LEU A 1 69 ? 2.738 4.702 -17.584 1.00 90.69 69 LEU A C 1
ATOM 526 O O . LEU A 1 69 ? 2.322 4.875 -18.725 1.00 90.69 69 LEU A O 1
ATOM 530 N N . TYR A 1 70 ? 3.933 4.165 -17.326 1.00 84.81 70 TYR A N 1
ATOM 531 C CA . TYR A 1 70 ? 4.918 3.793 -18.351 1.00 84.81 70 TYR A CA 1
ATOM 532 C C . TYR A 1 70 ? 4.799 2.329 -18.798 1.00 84.81 70 TYR A C 1
ATOM 534 O O . TYR A 1 70 ? 5.785 1.709 -19.194 1.00 84.81 70 TYR A O 1
ATOM 542 N N . ALA A 1 71 ? 3.592 1.762 -18.731 1.00 75.38 71 ALA A N 1
ATOM 543 C CA . ALA A 1 71 ? 3.345 0.404 -19.193 1.00 75.38 71 ALA A CA 1
ATOM 544 C C . ALA A 1 71 ? 3.706 0.269 -20.684 1.00 75.38 71 ALA A C 1
ATOM 546 O O . ALA A 1 71 ? 3.229 1.036 -21.523 1.00 75.38 71 ALA A O 1
ATOM 547 N N . SER A 1 72 ? 4.539 -0.717 -21.019 1.00 67.12 72 SER A N 1
ATOM 548 C CA . SER A 1 72 ? 4.872 -1.028 -22.412 1.00 67.12 72 SER A CA 1
ATOM 549 C C . SER A 1 72 ? 3.632 -1.524 -23.163 1.00 67.12 72 SER A C 1
ATOM 551 O O . SER A 1 72 ? 2.901 -2.388 -22.674 1.00 67.12 72 SER A O 1
ATOM 553 N N . GLU A 1 73 ? 3.422 -1.039 -24.392 1.00 62.88 73 GLU A N 1
ATOM 554 C CA . GLU A 1 73 ? 2.303 -1.468 -25.249 1.00 62.88 73 GLU A CA 1
ATOM 555 C C . GLU A 1 73 ? 2.299 -2.986 -25.518 1.00 62.88 73 GLU A C 1
ATOM 557 O O . GLU A 1 73 ? 1.253 -3.561 -25.814 1.00 62.88 73 GLU A O 1
ATOM 562 N N . ALA A 1 74 ? 3.452 -3.652 -25.388 1.00 62.72 74 ALA A N 1
ATOM 563 C CA . ALA A 1 74 ? 3.600 -5.084 -25.640 1.00 62.72 74 ALA A CA 1
ATOM 564 C C . ALA A 1 74 ? 3.101 -5.979 -24.489 1.00 62.72 74 ALA A C 1
ATOM 566 O O . ALA A 1 74 ? 2.713 -7.122 -24.734 1.00 62.72 74 ALA A O 1
ATOM 567 N N . SER A 1 75 ? 3.110 -5.488 -23.247 1.00 64.75 75 SER A N 1
ATOM 568 C CA . SER A 1 75 ? 2.788 -6.266 -22.037 1.00 64.75 75 SER A CA 1
ATOM 569 C C . SER A 1 75 ? 1.406 -5.959 -21.451 1.00 64.75 75 SER A C 1
ATOM 571 O O . SER A 1 75 ? 0.972 -6.632 -20.516 1.00 64.75 75 SER A O 1
ATOM 573 N N . GLY A 1 76 ? 0.678 -5.003 -22.034 1.00 68.06 76 GLY A N 1
ATOM 574 C CA . GLY A 1 76 ? -0.615 -4.550 -21.527 1.00 68.06 76 GLY A CA 1
ATOM 575 C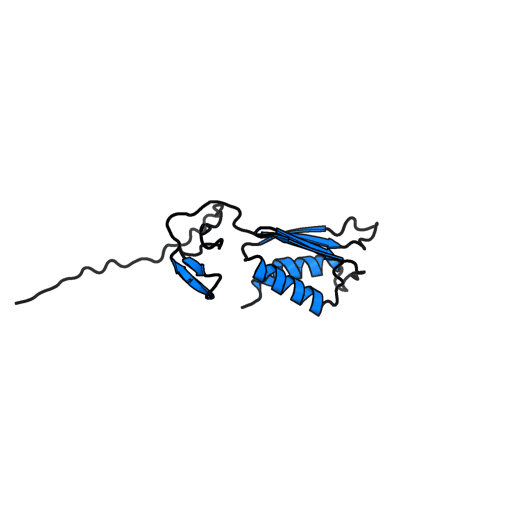 C . GLY A 1 76 ? -0.474 -3.569 -20.355 1.00 68.06 76 GLY A C 1
ATOM 576 O O . GLY A 1 76 ? 0.633 -3.148 -20.028 1.00 68.06 76 GLY A O 1
ATOM 577 N N . PRO A 1 77 ? -1.594 -3.150 -19.741 1.00 79.12 77 PRO A N 1
ATOM 578 C CA . PRO A 1 77 ? -1.571 -2.129 -18.701 1.00 79.12 77 PRO A CA 1
ATOM 579 C C . PRO A 1 77 ? -0.962 -2.667 -17.398 1.00 79.12 77 PRO A C 1
ATOM 581 O O . PRO A 1 77 ? -1.438 -3.661 -16.848 1.00 79.12 77 PRO A O 1
ATOM 584 N N . ASP A 1 78 ? 0.032 -1.958 -16.864 1.00 89.94 78 ASP A N 1
ATOM 585 C CA . ASP A 1 78 ? 0.618 -2.223 -15.547 1.00 89.94 78 ASP A CA 1
ATOM 586 C C . ASP A 1 78 ? -0.353 -1.775 -14.448 1.00 89.94 78 ASP A C 1
ATOM 588 O O . ASP A 1 78 ? -0.298 -0.652 -13.939 1.00 89.94 78 ASP A O 1
ATOM 592 N N . VAL A 1 79 ? -1.288 -2.662 -14.107 1.00 91.88 79 VAL A N 1
ATOM 593 C CA . VAL A 1 79 ? -2.256 -2.469 -13.026 1.00 91.88 79 VAL A CA 1
ATOM 594 C C . VAL A 1 79 ? -2.273 -3.698 -12.133 1.00 91.88 79 VAL A C 1
ATOM 596 O O . VAL A 1 79 ? -2.474 -4.822 -12.588 1.00 91.88 79 VAL A O 1
ATOM 599 N N . TYR A 1 80 ? -2.119 -3.472 -10.836 1.00 93.12 80 TYR A N 1
ATOM 600 C CA . TYR A 1 80 ? -2.209 -4.495 -9.809 1.00 93.12 80 TYR A CA 1
ATOM 601 C C . TYR A 1 80 ? -3.266 -4.095 -8.789 1.00 93.12 80 TYR A C 1
ATOM 603 O O . TYR A 1 80 ? -3.290 -2.960 -8.314 1.00 93.12 80 TYR A O 1
ATOM 611 N N . ARG A 1 81 ? -4.142 -5.035 -8.433 1.00 93.88 81 ARG A N 1
ATOM 612 C CA . ARG A 1 81 ? -5.174 -4.821 -7.420 1.00 93.88 81 ARG A CA 1
ATOM 613 C C . ARG A 1 81 ? -5.170 -5.946 -6.405 1.00 93.88 81 ARG A C 1
ATOM 615 O O . ARG A 1 81 ? -5.054 -7.117 -6.752 1.00 93.88 81 ARG A O 1
ATOM 622 N N . SER A 1 82 ? -5.326 -5.584 -5.143 1.00 89.69 82 SER A N 1
ATOM 623 C CA . SER A 1 82 ? -5.337 -6.523 -4.027 1.00 89.69 82 SER A CA 1
ATOM 624 C C . SER A 1 82 ? -6.119 -5.949 -2.855 1.00 89.69 82 SER A C 1
ATOM 626 O O . SER A 1 82 ? -6.394 -4.760 -2.832 1.00 89.69 82 SER A O 1
ATOM 628 N N . ALA A 1 83 ? -6.452 -6.772 -1.865 1.00 87.75 83 ALA A N 1
ATOM 629 C CA . ALA A 1 83 ? -7.034 -6.299 -0.615 1.00 87.75 83 ALA A CA 1
ATOM 630 C C . ALA A 1 83 ? -6.236 -6.857 0.565 1.00 87.75 83 ALA A C 1
ATOM 632 O O . ALA A 1 83 ? -5.879 -8.042 0.559 1.00 87.75 83 ALA A O 1
ATOM 633 N N . ARG A 1 84 ? -5.931 -6.024 1.565 1.00 84.50 84 ARG A N 1
ATOM 634 C CA . ARG A 1 84 ? -5.099 -6.425 2.710 1.00 84.50 84 ARG A CA 1
ATOM 635 C C . ARG A 1 84 ? -5.740 -6.091 4.054 1.00 84.50 84 ARG A C 1
ATOM 637 O O . ARG A 1 84 ? -6.219 -4.973 4.209 1.00 84.50 84 ARG A O 1
ATOM 644 N N . PRO A 1 85 ? -5.742 -7.016 5.032 1.00 79.81 85 PRO A N 1
ATOM 645 C CA . PRO A 1 85 ? -6.376 -6.818 6.334 1.00 79.81 85 PRO A CA 1
ATOM 646 C C . PRO A 1 85 ? -5.506 -6.001 7.302 1.00 79.81 85 PRO A C 1
ATOM 648 O O . PRO A 1 85 ? -5.382 -6.335 8.475 1.00 79.81 85 PRO A O 1
ATOM 651 N N . PHE A 1 86 ? -4.882 -4.935 6.805 1.00 79.31 86 PHE A N 1
ATOM 652 C CA . PHE A 1 86 ? -4.039 -4.039 7.589 1.00 79.31 86 PHE A CA 1
ATOM 653 C C . PHE A 1 86 ? -4.638 -2.631 7.612 1.00 79.31 86 PHE A C 1
ATOM 655 O O . PHE A 1 86 ? -5.312 -2.248 6.652 1.00 79.31 86 PHE A O 1
ATOM 662 N N . PRO A 1 87 ? -4.382 -1.838 8.668 1.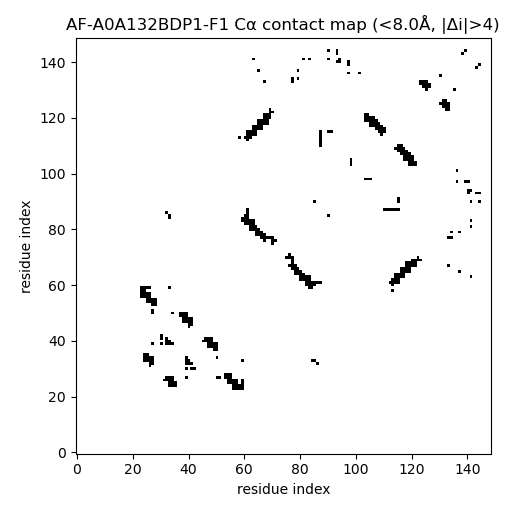00 79.56 87 PRO A N 1
ATOM 663 C CA . PRO A 1 87 ? -4.726 -0.422 8.675 1.00 79.56 87 PRO A CA 1
ATOM 664 C C . PRO A 1 87 ? -4.076 0.321 7.501 1.00 79.56 87 PRO A C 1
ATOM 666 O O . PRO A 1 87 ? -2.960 -0.005 7.081 1.00 79.56 87 PRO A O 1
ATOM 669 N N . VAL A 1 88 ? -4.759 1.348 6.991 1.00 87.06 88 VAL A N 1
ATOM 670 C CA . VAL A 1 88 ? -4.289 2.170 5.862 1.00 87.06 88 VAL A CA 1
ATOM 671 C C . VAL A 1 88 ? -2.925 2.779 6.157 1.00 87.06 88 VAL A C 1
ATOM 673 O O . VAL A 1 88 ? -2.071 2.825 5.284 1.00 87.06 88 VAL A O 1
ATOM 676 N N . GLU A 1 89 ? -2.692 3.200 7.395 1.00 86.25 89 GLU A N 1
ATOM 677 C CA . GLU A 1 89 ? -1.450 3.819 7.843 1.00 86.25 89 GLU A CA 1
ATOM 678 C C . GLU A 1 89 ? -0.263 2.859 7.692 1.00 86.25 89 GLU A C 1
ATOM 680 O O . GLU A 1 89 ? 0.786 3.255 7.183 1.00 86.25 89 GLU A O 1
ATOM 685 N N . ARG A 1 90 ? -0.451 1.579 8.046 1.00 85.50 90 ARG A N 1
ATOM 686 C CA . ARG A 1 90 ? 0.564 0.530 7.864 1.00 85.50 90 ARG A CA 1
ATOM 687 C C . ARG A 1 90 ? 0.832 0.278 6.383 1.00 85.50 90 ARG A C 1
ATOM 689 O O . ARG A 1 90 ? 1.988 0.203 5.977 1.00 85.50 90 ARG A O 1
ATOM 696 N N . ILE A 1 91 ? -0.226 0.190 5.577 1.00 90.81 91 ILE A N 1
ATOM 697 C CA . ILE A 1 91 ? -0.116 -0.013 4.125 1.00 90.81 91 ILE A CA 1
ATOM 698 C C . ILE A 1 91 ? 0.633 1.148 3.474 1.00 90.81 91 ILE A C 1
ATOM 700 O O . ILE A 1 91 ? 1.556 0.921 2.700 1.00 90.81 91 ILE A O 1
ATOM 704 N N . LEU A 1 92 ? 0.264 2.386 3.803 1.00 93.88 92 LEU A N 1
ATOM 705 C CA . LEU A 1 92 ? 0.911 3.580 3.274 1.00 93.88 92 LEU A CA 1
ATOM 706 C C . LEU A 1 92 ? 2.372 3.654 3.695 1.00 93.88 92 LEU A C 1
ATOM 708 O O . LEU A 1 92 ? 3.221 3.891 2.843 1.00 93.88 92 LEU A O 1
ATOM 712 N N . HIS A 1 93 ? 2.673 3.427 4.974 1.00 93.12 93 HIS A N 1
ATOM 713 C CA . HIS A 1 93 ? 4.047 3.428 5.462 1.00 93.12 93 HIS A CA 1
ATOM 714 C C . HIS A 1 93 ? 4.909 2.427 4.684 1.00 93.12 93 HIS A C 1
ATOM 716 O O . HIS A 1 93 ? 5.924 2.809 4.106 1.00 93.12 93 HIS A O 1
ATOM 722 N N . HIS A 1 94 ? 4.467 1.171 4.595 1.00 94.44 94 HIS A N 1
ATOM 723 C CA . HIS A 1 94 ? 5.186 0.131 3.866 1.00 94.44 94 HIS A CA 1
ATOM 724 C C . HIS A 1 94 ? 5.329 0.456 2.372 1.00 94.44 94 HIS A C 1
ATOM 726 O O . HIS A 1 94 ? 6.424 0.368 1.819 1.00 94.44 94 HIS A O 1
ATOM 732 N N . ALA A 1 95 ? 4.250 0.903 1.720 1.00 95.31 95 ALA A N 1
ATOM 733 C CA . ALA A 1 95 ? 4.280 1.293 0.314 1.00 95.31 95 ALA A CA 1
ATOM 734 C C . ALA A 1 95 ? 5.304 2.408 0.057 1.00 95.31 95 ALA A C 1
ATOM 736 O O . ALA A 1 95 ? 6.073 2.324 -0.897 1.00 95.31 95 ALA A O 1
ATOM 737 N N . MET A 1 96 ? 5.351 3.431 0.917 1.00 96.44 96 MET A N 1
ATOM 738 C CA . MET A 1 96 ? 6.320 4.524 0.798 1.00 96.44 96 MET A CA 1
ATOM 739 C C . MET A 1 96 ? 7.757 4.059 1.064 1.00 96.44 96 MET A C 1
ATOM 741 O O . MET A 1 96 ? 8.679 4.551 0.414 1.00 96.44 96 MET A O 1
ATOM 745 N N . THR A 1 97 ? 7.961 3.096 1.967 1.00 95.75 97 THR A N 1
ATOM 746 C CA . THR A 1 97 ? 9.271 2.462 2.177 1.00 95.75 97 THR A CA 1
ATOM 747 C C . THR A 1 97 ? 9.746 1.769 0.906 1.00 95.75 97 THR A C 1
ATOM 749 O O . THR A 1 97 ? 10.844 2.065 0.440 1.00 95.75 97 THR A O 1
ATOM 752 N N . VAL A 1 98 ? 8.907 0.934 0.285 1.00 95.06 98 VAL A N 1
ATOM 753 C CA . VAL A 1 98 ? 9.257 0.254 -0.973 1.00 95.06 98 VAL A CA 1
ATOM 754 C C . VAL A 1 98 ? 9.512 1.261 -2.094 1.00 95.06 98 VAL A C 1
ATOM 756 O O . VAL A 1 98 ? 10.508 1.138 -2.799 1.00 95.06 98 VAL A O 1
ATOM 759 N N . VAL A 1 99 ? 8.675 2.298 -2.227 1.00 95.12 99 VAL A N 1
ATOM 760 C CA . VAL A 1 99 ? 8.893 3.384 -3.201 1.00 95.12 99 VAL A CA 1
ATOM 761 C C . VAL A 1 99 ? 10.267 4.023 -3.022 1.00 95.12 99 VAL A C 1
ATOM 763 O O . VAL A 1 99 ? 10.977 4.234 -4.002 1.00 95.12 99 VAL A O 1
ATOM 766 N N . LYS A 1 100 ? 10.663 4.312 -1.780 1.00 95.31 100 LYS A N 1
ATOM 767 C CA . LYS A 1 100 ? 11.962 4.914 -1.479 1.00 95.31 100 LYS A CA 1
ATOM 768 C C . LYS A 1 100 ? 13.123 3.960 -1.764 1.00 95.31 100 LYS A C 1
ATOM 770 O O . LYS A 1 100 ? 14.130 4.397 -2.312 1.00 95.31 100 LYS A O 1
ATOM 775 N N . GLU A 1 101 ? 13.007 2.695 -1.366 1.00 94.25 101 GLU A N 1
ATOM 776 C CA . GLU A 1 101 ? 14.042 1.672 -1.572 1.00 94.25 101 GLU A CA 1
ATOM 777 C C . GLU A 1 101 ? 14.300 1.397 -3.053 1.00 94.25 101 GLU A C 1
ATOM 779 O O . GLU A 1 101 ? 15.450 1.280 -3.466 1.00 94.25 101 GLU A O 1
ATOM 784 N N . GLU A 1 102 ? 13.230 1.321 -3.842 1.00 90.56 102 GLU A N 1
ATOM 785 C CA . GLU A 1 102 ? 13.281 1.035 -5.277 1.00 90.56 102 GLU A CA 1
ATOM 786 C C . GLU A 1 102 ? 13.469 2.312 -6.123 1.00 90.56 102 GLU A C 1
ATOM 788 O O . GLU A 1 102 ? 13.570 2.234 -7.343 1.00 90.56 102 GLU A O 1
ATOM 793 N N . GLY A 1 103 ? 13.532 3.494 -5.494 1.00 92.19 103 GLY A N 1
ATOM 794 C CA . GLY A 1 103 ? 13.758 4.773 -6.177 1.00 92.19 103 GLY A CA 1
ATOM 795 C C . GLY A 1 103 ? 12.636 5.174 -7.140 1.00 92.19 103 GLY A C 1
ATOM 796 O O . GLY A 1 103 ? 12.908 5.781 -8.173 1.00 92.19 103 GLY A O 1
ATOM 797 N N . LEU A 1 104 ? 11.389 4.817 -6.825 1.00 93.94 104 LEU A N 1
ATOM 798 C CA . LEU A 1 104 ? 10.236 5.012 -7.706 1.00 93.94 104 LEU A CA 1
ATOM 799 C C . LEU A 1 104 ? 9.694 6.443 -7.629 1.00 93.94 104 LEU A C 1
ATOM 801 O O . LEU A 1 104 ? 9.721 7.086 -6.577 1.00 93.94 104 LEU A O 1
ATOM 805 N N . GLU A 1 105 ? 9.115 6.915 -8.732 1.00 94.44 105 GLU A N 1
ATOM 806 C CA . GLU A 1 105 ? 8.450 8.217 -8.794 1.00 94.44 105 GLU A CA 1
ATOM 807 C C . GLU A 1 105 ? 6.933 8.066 -8.642 1.00 94.44 105 GLU A C 1
ATOM 809 O O . GLU A 1 105 ? 6.281 7.341 -9.398 1.00 94.44 105 GLU A O 1
ATOM 814 N N . ILE A 1 106 ? 6.358 8.773 -7.667 1.00 96.38 106 ILE A N 1
ATOM 815 C CA . ILE A 1 106 ? 4.910 8.813 -7.446 1.00 96.38 106 ILE A CA 1
ATOM 816 C C . ILE A 1 106 ? 4.310 9.944 -8.276 1.00 96.38 106 ILE A C 1
ATOM 818 O O . ILE A 1 106 ? 4.616 11.113 -8.057 1.00 96.38 106 ILE A O 1
ATOM 822 N N . HIS A 1 107 ? 3.374 9.601 -9.157 1.00 96.12 107 HIS A N 1
ATOM 823 C CA . HIS A 1 107 ? 2.537 10.578 -9.845 1.00 96.12 107 HIS A CA 1
ATOM 824 C C . HIS A 1 107 ? 1.341 11.006 -8.996 1.00 96.12 107 HIS A C 1
ATOM 826 O O . HIS A 1 107 ? 1.010 12.186 -8.901 1.00 96.12 107 HIS A O 1
ATOM 832 N N . CYS A 1 108 ? 0.662 10.027 -8.397 1.00 95.50 108 CYS A N 1
ATOM 833 C CA . CYS A 1 108 ? -0.545 10.246 -7.615 1.00 95.50 108 CYS A CA 1
ATOM 834 C C . CYS A 1 108 ? -0.642 9.212 -6.493 1.00 95.50 108 CYS A C 1
ATOM 836 O O . CYS A 1 108 ? -0.374 8.028 -6.695 1.00 95.50 108 CYS A O 1
ATOM 838 N N . LEU A 1 109 ? -1.063 9.668 -5.317 1.00 96.56 109 LEU A N 1
ATOM 839 C CA . LEU A 1 109 ? -1.418 8.825 -4.186 1.00 96.56 109 LEU A CA 1
ATOM 840 C C . LEU A 1 109 ? -2.767 9.297 -3.646 1.00 96.56 109 LEU A C 1
ATOM 842 O O . LEU A 1 109 ? -2.898 10.437 -3.204 1.00 96.56 109 LEU A O 1
ATOM 846 N N . ASN A 1 110 ? -3.760 8.415 -3.668 1.00 96.38 110 ASN A N 1
ATOM 847 C CA . ASN A 1 110 ? -5.049 8.638 -3.030 1.00 96.38 110 ASN A CA 1
ATOM 848 C C . ASN A 1 110 ? -5.244 7.600 -1.926 1.00 96.38 110 ASN A C 1
ATOM 850 O O . ASN A 1 110 ? -5.187 6.400 -2.188 1.00 96.38 110 ASN A O 1
ATOM 854 N N . ALA A 1 111 ? -5.482 8.060 -0.703 1.00 93.19 111 ALA A N 1
ATOM 855 C CA . ALA A 1 111 ? -5.714 7.198 0.439 1.00 93.19 111 ALA A CA 1
ATOM 856 C C . ALA A 1 111 ? -7.002 7.600 1.155 1.00 93.19 111 ALA A C 1
ATOM 858 O O . ALA A 1 111 ? -7.173 8.742 1.579 1.00 93.19 111 ALA A O 1
ATOM 859 N N . SER A 1 112 ? -7.898 6.633 1.303 1.00 88.12 112 SER A N 1
ATOM 860 C CA . SER A 1 112 ? -9.100 6.715 2.122 1.00 88.12 112 SER A CA 1
ATOM 861 C C . SER A 1 112 ? -9.057 5.622 3.185 1.00 88.12 112 SER A C 1
ATOM 863 O O . SER A 1 112 ? -8.200 4.743 3.142 1.00 88.12 112 SER A O 1
ATOM 865 N N . LEU A 1 113 ? -10.017 5.635 4.110 1.00 80.12 113 LEU A N 1
ATOM 866 C CA . LEU A 1 113 ? -10.107 4.663 5.203 1.00 80.12 113 LEU A CA 1
ATOM 867 C C . LEU A 1 113 ? -10.118 3.191 4.740 1.00 80.12 113 LEU A C 1
ATOM 869 O O . LEU A 1 113 ? -9.728 2.315 5.504 1.00 80.12 113 LEU 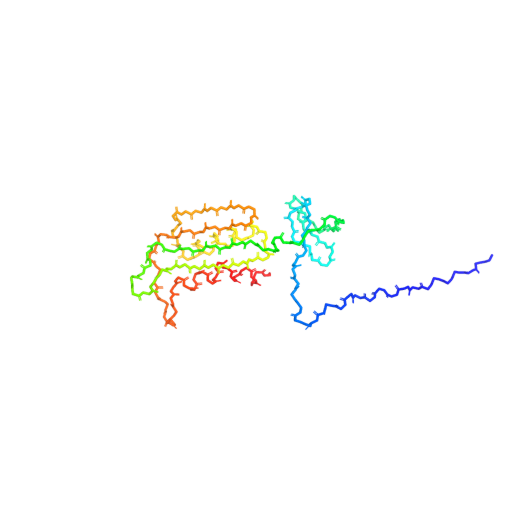A O 1
ATOM 873 N N . TYR A 1 114 ? -10.549 2.919 3.506 1.00 83.69 114 TYR A N 1
ATOM 874 C CA . TYR A 1 114 ? -10.690 1.557 2.983 1.00 83.69 114 TYR A CA 1
ATOM 875 C C . TYR A 1 114 ? -10.019 1.351 1.625 1.00 83.69 114 TYR A C 1
ATOM 877 O O . TYR A 1 114 ? -10.187 0.295 1.016 1.00 83.69 114 TYR A O 1
ATOM 885 N N . SER A 1 115 ? -9.274 2.340 1.128 1.00 90.38 115 SER A N 1
ATOM 886 C CA . SER A 1 115 ? -8.634 2.234 -0.179 1.00 90.38 115 SER A CA 1
ATOM 887 C C . SER A 1 115 ? -7.324 3.000 -0.255 1.00 90.38 115 SER A C 1
ATOM 889 O O . SER A 1 115 ? -7.255 4.156 0.155 1.00 90.38 115 SER A O 1
ATOM 891 N N . VAL A 1 116 ? -6.325 2.405 -0.889 1.00 94.94 116 VAL A N 1
ATOM 892 C CA . VAL A 1 116 ? -5.091 3.063 -1.310 1.00 94.94 116 VAL A CA 1
ATOM 893 C C . VAL A 1 116 ? -4.962 2.897 -2.818 1.00 94.94 116 VAL A C 1
ATOM 895 O O . VAL A 1 116 ? -5.029 1.793 -3.347 1.00 94.94 116 VAL A O 1
ATOM 898 N N . THR A 1 117 ? -4.781 3.999 -3.530 1.00 97.31 117 THR A N 1
ATOM 899 C CA . THR A 1 117 ? -4.456 4.007 -4.954 1.00 97.31 117 THR A CA 1
ATOM 900 C C . THR A 1 117 ? -3.126 4.709 -5.145 1.00 97.31 117 THR A C 1
ATOM 902 O O . THR A 1 117 ? -2.999 5.885 -4.812 1.00 97.31 117 THR A O 1
ATOM 905 N N . LEU A 1 118 ? -2.149 3.982 -5.677 1.00 97.38 118 LEU A N 1
ATOM 906 C CA . LEU A 1 118 ? -0.800 4.451 -5.953 1.00 97.38 118 LEU A CA 1
ATOM 907 C C . LEU A 1 118 ? -0.557 4.420 -7.462 1.00 97.38 118 LEU A C 1
ATOM 909 O O . LEU A 1 118 ? -0.665 3.371 -8.091 1.00 97.38 118 LEU A O 1
ATOM 913 N N . VAL A 1 119 ? -0.215 5.565 -8.037 1.00 96.31 119 VAL A N 1
ATOM 914 C CA . VAL A 1 119 ? 0.132 5.702 -9.451 1.00 96.31 119 VAL A CA 1
ATOM 915 C C . VAL A 1 119 ? 1.594 6.104 -9.549 1.00 96.31 119 VAL A C 1
ATOM 917 O O . VAL A 1 119 ? 1.991 7.148 -9.030 1.00 96.31 119 VAL A O 1
ATOM 920 N N . LEU A 1 120 ? 2.376 5.272 -10.224 1.00 95.31 120 LEU A N 1
ATOM 921 C CA . LEU A 1 120 ? 3.794 5.459 -10.482 1.00 95.31 120 LEU A CA 1
ATOM 922 C C . LEU A 1 120 ? 4.003 6.068 -11.872 1.00 95.31 120 LEU A C 1
ATOM 924 O O . LEU A 1 120 ? 3.244 5.793 -12.805 1.00 95.31 120 LEU A O 1
ATOM 928 N N . ALA A 1 121 ? 5.032 6.900 -11.996 1.00 92.00 121 ALA A N 1
ATOM 929 C CA . ALA A 1 121 ? 5.430 7.547 -13.243 1.00 92.00 121 ALA A CA 1
ATOM 930 C C . ALA A 1 121 ? 6.928 7.365 -13.506 1.00 92.00 121 ALA A C 1
ATOM 932 O O . ALA A 1 121 ? 7.651 8.332 -13.722 1.00 92.00 121 ALA A O 1
ATOM 933 N N . CYS A 1 122 ? 7.386 6.118 -13.516 1.00 87.94 122 CYS A N 1
ATOM 934 C CA . CYS A 1 122 ? 8.763 5.788 -13.856 1.00 87.94 122 CYS A CA 1
ATOM 935 C C . CYS A 1 122 ? 8.828 4.549 -14.750 1.00 87.94 122 CYS A C 1
ATOM 937 O O . CYS A 1 122 ? 7.970 3.664 -14.684 1.00 87.94 122 CYS A O 1
ATOM 939 N N . GLU A 1 123 ? 9.877 4.464 -15.564 1.00 86.56 123 GLU A N 1
ATOM 940 C CA . GLU A 1 123 ? 10.224 3.215 -16.234 1.00 86.56 123 GLU A CA 1
ATOM 941 C C . GLU A 1 123 ? 10.666 2.199 -15.177 1.00 86.56 123 GLU A C 1
ATOM 943 O O . GLU A 1 123 ? 11.531 2.483 -14.348 1.00 86.56 123 GLU A O 1
ATOM 948 N N . ILE A 1 124 ? 10.042 1.022 -15.180 1.00 86.06 124 ILE A N 1
ATOM 949 C CA . ILE A 1 124 ? 10.390 -0.065 -14.267 1.00 86.06 124 ILE A CA 1
ATOM 950 C C . ILE A 1 124 ? 10.964 -1.195 -15.114 1.00 86.06 124 ILE A C 1
ATOM 952 O O . ILE A 1 124 ? 10.233 -1.870 -15.838 1.00 86.06 124 ILE A O 1
ATOM 956 N N . GLU A 1 125 ? 12.282 -1.371 -15.042 1.00 81.44 125 GLU A N 1
ATOM 957 C CA . GLU A 1 125 ? 12.998 -2.344 -15.866 1.00 81.44 125 GLU A CA 1
ATOM 958 C C . GLU A 1 125 ? 12.582 -3.787 -15.557 1.00 81.44 125 GLU A C 1
ATOM 960 O O . GLU A 1 125 ? 12.312 -4.164 -14.412 1.00 81.44 125 GLU A O 1
ATOM 965 N N . GLU A 1 126 ? 12.581 -4.629 -16.591 1.00 78.44 126 GLU A N 1
ATOM 966 C CA . GLU A 1 126 ? 12.421 -6.067 -16.411 1.00 78.44 126 GLU A CA 1
ATOM 967 C C . GLU A 1 126 ? 13.542 -6.637 -15.548 1.00 78.44 126 GLU A C 1
ATOM 969 O O . GLU A 1 126 ? 14.721 -6.281 -15.656 1.00 78.44 126 GLU A O 1
ATOM 974 N N . ARG A 1 127 ? 13.180 -7.580 -14.682 1.00 76.12 127 ARG A N 1
ATOM 975 C CA . ARG A 1 127 ? 14.162 -8.214 -13.822 1.00 76.12 127 ARG A CA 1
ATOM 976 C C . ARG A 1 127 ? 14.907 -9.323 -14.554 1.00 76.12 127 ARG A C 1
ATOM 978 O O . ARG A 1 127 ? 14.375 -10.028 -15.405 1.00 76.12 127 ARG A O 1
ATOM 985 N N . LYS A 1 128 ? 16.156 -9.549 -14.129 1.00 69.88 128 LYS A N 1
ATOM 986 C CA . LYS A 1 128 ? 17.053 -10.597 -14.659 1.00 69.88 128 LYS A CA 1
ATOM 987 C C . LYS A 1 128 ? 16.500 -12.026 -14.543 1.00 69.88 128 LYS A C 1
ATOM 989 O O . LYS A 1 128 ? 17.047 -12.931 -15.161 1.00 69.88 128 LYS A O 1
ATOM 994 N N . ASP A 1 129 ? 15.468 -12.237 -13.731 1.00 70.62 129 ASP A N 1
ATOM 995 C CA . ASP A 1 129 ? 14.782 -13.517 -13.542 1.00 70.62 129 ASP A CA 1
ATOM 996 C C . ASP A 1 129 ? 13.555 -13.694 -14.459 1.00 70.62 129 ASP A C 1
ATOM 998 O O . ASP A 1 129 ? 12.813 -14.661 -14.303 1.00 70.62 129 ASP A O 1
ATOM 1002 N N . GLY A 1 130 ? 13.343 -12.784 -15.419 1.00 66.62 130 GLY A N 1
ATOM 1003 C CA . GLY A 1 130 ? 12.264 -12.853 -16.407 1.00 66.62 130 GLY A CA 1
ATOM 1004 C C . GLY A 1 130 ? 10.899 -12.393 -15.890 1.00 66.62 130 GLY A C 1
ATOM 1005 O O . GLY A 1 130 ? 9.904 -12.534 -16.597 1.00 66.62 130 GLY A O 1
ATOM 1006 N N . ARG A 1 131 ? 10.820 -11.856 -14.664 1.00 65.81 131 ARG A N 1
ATOM 1007 C CA . AR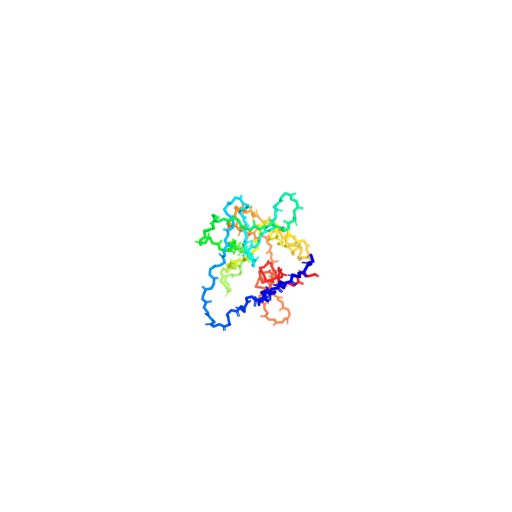G A 1 131 ? 9.601 -11.224 -14.143 1.00 65.81 131 ARG A CA 1
ATOM 1008 C C . ARG A 1 131 ? 9.540 -9.755 -14.560 1.00 65.81 131 ARG A C 1
ATOM 101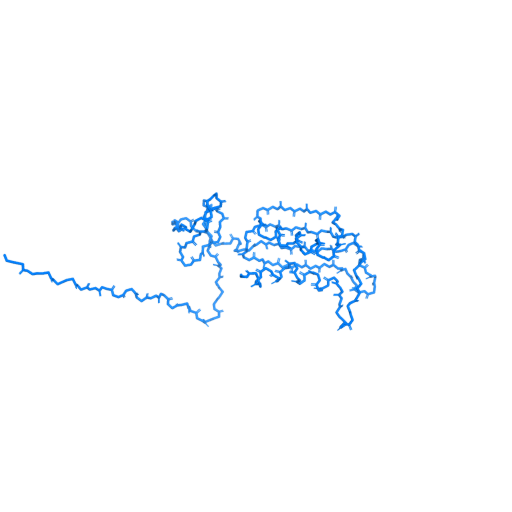0 O O . ARG A 1 131 ? 10.552 -9.053 -14.531 1.00 65.81 131 ARG A O 1
ATOM 1017 N N . SER A 1 132 ? 8.332 -9.279 -14.872 1.00 79.25 132 SER A N 1
ATOM 1018 C CA . SER A 1 132 ? 8.066 -7.844 -15.032 1.00 79.25 132 SER A CA 1
ATOM 1019 C C . SER A 1 132 ? 8.494 -7.108 -13.759 1.00 79.25 132 SER A C 1
ATOM 1021 O O . SER A 1 132 ? 8.123 -7.508 -12.648 1.00 79.25 132 SER A O 1
ATOM 1023 N N . GLY A 1 133 ? 9.275 -6.037 -13.917 1.00 86.75 133 GLY A N 1
ATOM 1024 C CA . GLY A 1 133 ? 9.704 -5.206 -12.795 1.00 86.75 133 GLY A CA 1
ATOM 1025 C C . GLY A 1 133 ? 8.517 -4.612 -12.042 1.00 86.75 133 GLY A C 1
ATOM 1026 O O . GLY A 1 133 ? 8.510 -4.610 -10.811 1.00 86.75 133 GLY A O 1
ATOM 1027 N N . PHE A 1 134 ? 7.461 -4.226 -12.766 1.00 91.00 134 PHE A N 1
ATOM 1028 C CA . PHE A 1 134 ? 6.211 -3.769 -12.165 1.00 91.00 134 PHE A CA 1
ATOM 1029 C C . PHE A 1 134 ? 5.573 -4.845 -11.282 1.00 91.00 134 PHE A C 1
ATOM 1031 O O . PHE A 1 134 ? 5.207 -4.566 -10.143 1.00 91.00 134 PHE A O 1
ATOM 1038 N N . SER A 1 135 ? 5.483 -6.089 -11.766 1.00 89.38 135 SER A N 1
ATOM 1039 C CA . SER A 1 135 ? 4.892 -7.187 -10.985 1.00 89.38 135 SER A CA 1
ATOM 1040 C C . SER A 1 135 ? 5.655 -7.442 -9.685 1.00 89.38 135 SER A C 1
ATOM 1042 O O . SER A 1 135 ? 5.040 -7.693 -8.653 1.00 89.38 135 SER A O 1
ATOM 1044 N N . TYR A 1 136 ? 6.986 -7.342 -9.717 1.00 90.12 136 TYR A N 1
ATOM 1045 C CA . TYR A 1 136 ? 7.823 -7.457 -8.524 1.00 90.12 136 TYR A CA 1
ATOM 1046 C C . TYR A 1 136 ? 7.563 -6.322 -7.525 1.00 90.12 136 TYR A C 1
ATOM 1048 O O . TYR A 1 136 ? 7.342 -6.584 -6.345 1.00 90.12 136 TYR A O 1
ATOM 1056 N N . VAL A 1 137 ? 7.542 -5.071 -7.990 1.00 92.50 137 VAL A N 1
ATOM 1057 C CA . VAL A 1 137 ? 7.273 -3.903 -7.138 1.00 92.50 137 VAL A CA 1
ATOM 1058 C C . VAL A 1 137 ? 5.876 -3.981 -6.525 1.00 92.50 137 VAL A C 1
ATOM 1060 O O . VAL A 1 137 ? 5.716 -3.791 -5.320 1.00 92.50 137 VAL A O 1
ATOM 1063 N N . ALA A 1 138 ? 4.862 -4.290 -7.332 1.00 93.38 138 ALA A N 1
ATOM 1064 C CA . ALA A 1 138 ? 3.484 -4.379 -6.873 1.00 93.38 138 ALA A CA 1
ATOM 1065 C C . ALA A 1 138 ? 3.290 -5.508 -5.847 1.00 93.38 138 ALA A C 1
ATOM 1067 O O . ALA A 1 138 ? 2.606 -5.318 -4.837 1.00 93.38 138 ALA A O 1
ATOM 1068 N N . ASP A 1 139 ? 3.941 -6.654 -6.068 1.00 91.12 139 ASP A N 1
ATOM 1069 C CA . ASP A 1 139 ? 3.972 -7.756 -5.110 1.00 91.12 139 ASP A CA 1
ATOM 1070 C C . ASP A 1 139 ? 4.669 -7.347 -3.810 1.00 91.12 139 ASP A C 1
ATOM 1072 O O . ASP A 1 139 ? 4.114 -7.570 -2.739 1.00 91.12 139 ASP A O 1
ATOM 1076 N N . ARG A 1 140 ? 5.817 -6.658 -3.872 1.00 92.62 140 ARG A N 1
ATOM 1077 C CA . ARG A 1 140 ? 6.487 -6.140 -2.670 1.00 92.62 140 ARG A CA 1
ATOM 1078 C C . ARG A 1 140 ? 5.593 -5.189 -1.885 1.00 92.62 140 ARG A C 1
ATOM 1080 O O . ARG A 1 140 ? 5.411 -5.407 -0.698 1.00 92.62 140 ARG A O 1
ATOM 1087 N N . ILE A 1 141 ? 4.992 -4.193 -2.535 1.00 92.69 141 ILE A N 1
ATOM 1088 C CA . ILE A 1 141 ? 4.118 -3.210 -1.874 1.00 92.69 141 ILE A CA 1
ATOM 1089 C C . ILE A 1 141 ? 2.914 -3.888 -1.206 1.00 92.69 141 ILE A C 1
ATOM 1091 O O . ILE A 1 141 ? 2.493 -3.487 -0.122 1.00 92.69 141 ILE A O 1
ATOM 1095 N N . SER A 1 142 ? 2.327 -4.898 -1.849 1.00 90.00 142 SER A N 1
ATOM 1096 C CA . SER A 1 142 ? 1.091 -5.509 -1.360 1.00 90.00 142 SER A CA 1
ATOM 1097 C C . SER A 1 142 ? 1.314 -6.694 -0.414 1.00 90.00 142 SER A C 1
ATOM 1099 O O . SER A 1 142 ? 0.564 -6.871 0.547 1.00 90.00 142 SER A O 1
ATOM 1101 N N . ASN A 1 143 ? 2.312 -7.535 -0.676 1.00 86.31 143 ASN A N 1
ATOM 1102 C CA . ASN A 1 143 ? 2.585 -8.771 0.062 1.00 86.31 143 ASN A CA 1
ATOM 1103 C C . ASN A 1 143 ? 3.786 -8.675 1.007 1.00 86.31 143 ASN A C 1
ATOM 1105 O O . ASN A 1 143 ? 3.863 -9.468 1.943 1.00 86.31 143 ASN A O 1
ATOM 1109 N N . GLY A 1 144 ? 4.678 -7.695 0.836 1.00 84.75 144 GLY A N 1
ATOM 1110 C CA . GLY A 1 144 ? 5.795 -7.454 1.757 1.00 84.75 144 GLY A CA 1
ATOM 1111 C C . GLY A 1 144 ? 5.343 -7.126 3.183 1.00 84.75 144 GLY A C 1
ATOM 1112 O O . GLY A 1 144 ? 6.058 -7.421 4.136 1.00 84.75 144 GLY A O 1
ATOM 1113 N N . LEU A 1 145 ? 4.108 -6.639 3.336 1.00 79.25 145 LEU A N 1
ATOM 1114 C CA . LEU A 1 145 ? 3.446 -6.366 4.616 1.00 79.25 145 LEU A CA 1
ATOM 1115 C C . LEU A 1 145 ? 3.410 -7.558 5.588 1.00 79.25 145 LEU A C 1
ATOM 1117 O O . LEU A 1 145 ? 3.310 -7.340 6.796 1.00 79.25 145 LEU A O 1
ATOM 1121 N N . TRP A 1 146 ? 3.463 -8.794 5.079 1.00 73.12 146 TRP A N 1
ATOM 1122 C CA . TRP A 1 146 ? 3.432 -10.021 5.885 1.00 73.12 146 TRP A CA 1
ATOM 1123 C C . TRP A 1 146 ? 4.799 -10.436 6.443 1.00 73.12 146 TRP A C 1
ATOM 1125 O O . TRP A 1 146 ? 4.843 -11.292 7.319 1.00 73.12 146 TRP A O 1
ATOM 1135 N N . ALA A 1 147 ? 5.898 -9.882 5.923 1.00 70.19 147 ALA A N 1
ATOM 1136 C CA . ALA A 1 147 ? 7.264 -10.293 6.259 1.00 70.19 147 ALA A CA 1
ATOM 1137 C C . ALA A 1 147 ? 7.950 -9.388 7.302 1.00 70.19 147 ALA A C 1
ATOM 1139 O O . ALA A 1 147 ? 9.087 -9.655 7.682 1.00 70.19 147 ALA A O 1
ATOM 1140 N N . GLU A 1 148 ? 7.281 -8.318 7.741 1.00 55.50 148 GLU A N 1
ATOM 1141 C CA . GLU A 1 148 ? 7.752 -7.420 8.800 1.00 55.50 148 GLU A CA 1
ATOM 1142 C C . GLU A 1 148 ? 7.291 -7.953 10.174 1.00 55.50 148 GLU A C 1
ATOM 1144 O O . GLU A 1 148 ? 6.154 -7.698 10.585 1.00 55.50 148 GLU A O 1
ATOM 1149 N N . GLU A 1 149 ? 8.165 -8.709 10.852 1.00 37.97 149 GLU A N 1
ATOM 1150 C CA . GLU A 1 149 ? 8.122 -9.033 12.296 1.00 37.97 149 GLU A CA 1
ATOM 1151 C C . GLU A 1 149 ? 9.326 -8.420 13.024 1.00 37.97 149 GLU A C 1
ATOM 1153 O O . GLU A 1 149 ? 10.462 -8.537 12.503 1.00 37.97 149 GLU A O 1
#

Foldseek 3Di:
DDDDDDDDDPPDDDPDDPPPDDDQFKAAPVQRATADPQWGQRPVPRDIDGRDPPIDRDDLWAKEWEFEPPDDPVPDGLIDIDTGNDFQVLLVVQLVVLCVVQVWAWPDWDDDRRYIYTYTYDDQDQDPVRHGSSVVSSCCSHVVSVVDD

Sequence (149 aa):
MADISKTSESKNPAKVPTDGSFHSGVWDYEAKRPVVDGKFEDPLTGELRDAKSEQYSGPPSVDIVIMNLYASEASGPDVYRSARPFPVERILHHAMTVVKEEGLEIHCLNASLYSVTLVLACEIEERKDGRSGFSYVADRISNGLWAEE

Mean predicted aligned error: 13.97 Å